Protein AF-A0A834B733-F1 (afdb_monomer_lite)

Organism: NCBI:txid89673

Secondary structure (DSSP, 8-state):
-HHHHHHHHHHHHHHTTSS-HHHHHHHHHHHHHHTTSS--HHHHHHTTT--SS-S----SHHHHHHHHHHHHHHHHHHHHHHHHTT-------S-------------------------------

InterPro domains:
  IPR010506 DMAP1-binding domain [PS51912] (1-98)

pLDDT: mean 73.65, std 24.55, range [32.41, 98.38]

Sequence (125 aa):
MALQQRWDQVEQDLADELITPQGHEKLLRALFEDAGYLKTPEESESAQQEGGVQGPVFETLESCNKAHKELSKEIKRLRSVLTQHGIPYSSPSETSSSEHLGSKTPTDRTAEQLPGNTGLLGNTL

Structure (mmCIF, N/CA/C/O backbone):
data_AF-A0A834B733-F1
#
_entry.id   AF-A0A834B733-F1
#
loop_
_atom_site.group_PDB
_atom_site.id
_atom_site.type_symbol
_atom_site.label_atom_id
_atom_site.label_alt_id
_atom_site.label_comp_id
_atom_site.label_asym_id
_atom_site.label_entity_id
_atom_site.label_seq_id
_atom_site.pdbx_PDB_ins_code
_atom_site.Cartn_x
_atom_site.Cartn_y
_atom_site.Cartn_z
_atom_site.occupancy
_atom_site.B_iso_or_equiv
_atom_site.auth_seq_id
_atom_site.auth_comp_id
_atom_site.auth_asym_id
_atom_site.auth_atom_id
_atom_site.pdbx_PDB_model_num
ATOM 1 N N . MET A 1 1 ? -9.695 -6.400 -18.396 1.00 63.16 1 MET A N 1
ATOM 2 C CA . MET A 1 1 ? -9.204 -7.017 -19.652 1.00 63.16 1 MET A CA 1
ATOM 3 C C . MET A 1 1 ? -8.218 -6.115 -20.395 1.00 63.16 1 MET A C 1
ATOM 5 O O . MET A 1 1 ? -7.207 -6.626 -20.840 1.00 63.16 1 MET A O 1
ATOM 9 N N . ALA A 1 2 ? -8.439 -4.795 -20.483 1.00 88.25 2 ALA A N 1
ATOM 10 C CA . ALA A 1 2 ? -7.531 -3.892 -21.208 1.00 88.25 2 ALA A CA 1
ATOM 11 C C . ALA A 1 2 ? -6.096 -3.822 -20.641 1.00 88.25 2 ALA A C 1
ATOM 13 O O . ALA A 1 2 ? -5.145 -3.734 -21.408 1.00 88.25 2 ALA A O 1
ATOM 14 N N . LEU A 1 3 ? -5.931 -3.893 -19.314 1.00 93.81 3 LEU A N 1
ATOM 15 C CA . LEU A 1 3 ? -4.609 -3.786 -18.688 1.00 93.81 3 LEU A CA 1
ATOM 16 C C . LEU A 1 3 ? -3.704 -4.983 -18.989 1.00 93.81 3 LEU A C 1
ATOM 18 O O . LEU A 1 3 ? -2.563 -4.791 -19.386 1.00 93.81 3 LEU A O 1
ATOM 22 N N . GLN A 1 4 ? -4.247 -6.196 -18.847 1.00 95.31 4 GLN A N 1
ATOM 23 C CA . GLN A 1 4 ? -3.545 -7.444 -19.149 1.00 95.31 4 GLN A CA 1
ATOM 24 C C . GLN A 1 4 ? -3.002 -7.420 -20.580 1.00 95.31 4 GLN A C 1
ATOM 26 O O . GLN A 1 4 ? -1.818 -7.606 -20.779 1.00 95.31 4 GLN A O 1
ATOM 31 N N . GLN A 1 5 ? -3.841 -7.068 -21.557 1.00 97.00 5 GLN A N 1
ATOM 32 C CA . GLN A 1 5 ? -3.437 -7.021 -22.965 1.00 97.00 5 GLN A CA 1
ATOM 33 C C . GLN A 1 5 ? -2.326 -6.001 -23.243 1.00 97.00 5 GLN A C 1
ATOM 35 O O . GLN A 1 5 ? -1.417 -6.277 -24.017 1.00 97.00 5 GLN A O 1
ATOM 40 N N . ARG A 1 6 ? -2.374 -4.823 -22.607 1.00 97.38 6 ARG A N 1
ATOM 41 C CA . ARG A 1 6 ? -1.297 -3.830 -22.730 1.00 97.38 6 ARG A CA 1
ATOM 42 C C . ARG A 1 6 ? 0.002 -4.318 -22.090 1.00 97.38 6 ARG A C 1
ATOM 44 O O . ARG A 1 6 ? 1.067 -4.017 -22.609 1.00 97.38 6 ARG A O 1
ATOM 51 N N . TRP A 1 7 ? -0.088 -5.037 -20.974 1.00 97.81 7 TRP A N 1
ATOM 52 C CA . TRP A 1 7 ? 1.080 -5.619 -20.323 1.00 97.81 7 TRP A CA 1
ATOM 53 C C . TRP A 1 7 ? 1.683 -6.737 -21.176 1.00 97.81 7 TRP A C 1
ATOM 55 O O . TRP A 1 7 ? 2.875 -6.688 -21.456 1.00 97.81 7 TRP A O 1
ATOM 65 N N . ASP A 1 8 ? 0.851 -7.656 -21.674 1.00 98.00 8 ASP A N 1
ATOM 66 C CA . ASP A 1 8 ? 1.267 -8.740 -22.567 1.00 98.00 8 ASP A CA 1
ATOM 67 C C . ASP A 1 8 ? 2.013 -8.180 -23.799 1.00 98.00 8 ASP A C 1
ATOM 69 O O . ASP A 1 8 ? 3.039 -8.722 -24.200 1.00 98.00 8 ASP A O 1
ATOM 73 N N . GLN A 1 9 ? 1.558 -7.049 -24.357 1.00 97.69 9 GLN A N 1
ATOM 74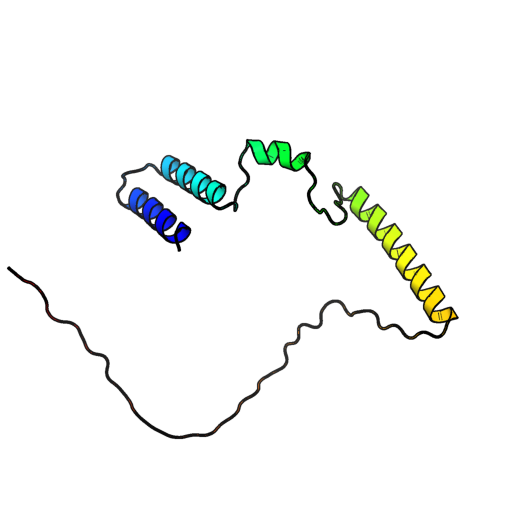 C CA . GLN A 1 9 ? 2.242 -6.375 -25.467 1.00 97.69 9 GLN A CA 1
ATOM 75 C C . GLN A 1 9 ? 3.620 -5.823 -25.075 1.00 97.69 9 GLN A C 1
ATOM 77 O O . GLN A 1 9 ? 4.573 -5.986 -25.826 1.00 97.69 9 GLN A O 1
ATOM 82 N N . VAL A 1 10 ? 3.748 -5.185 -23.907 1.00 97.81 10 VAL A N 1
ATOM 83 C CA . VAL A 1 10 ? 5.035 -4.643 -23.433 1.00 97.81 10 VAL A CA 1
ATOM 84 C C . VAL A 1 10 ? 6.046 -5.764 -23.161 1.00 97.81 10 VAL A C 1
ATOM 86 O O . VAL A 1 10 ? 7.233 -5.593 -23.436 1.00 97.81 10 VAL A O 1
ATOM 89 N N . GLU A 1 11 ? 5.589 -6.915 -22.658 1.00 98.00 11 GLU A N 1
ATOM 90 C CA . GLU A 1 11 ? 6.436 -8.106 -22.495 1.00 98.00 11 GLU A CA 1
ATOM 91 C C . GLU A 1 11 ? 6.879 -8.673 -23.848 1.00 98.00 11 GLU A C 1
ATOM 93 O O . GLU A 1 11 ? 8.050 -9.013 -24.025 1.00 98.00 11 GLU A O 1
ATOM 98 N N . GLN A 1 12 ? 5.966 -8.727 -24.821 1.00 98.38 12 GLN A N 1
ATOM 99 C CA . GLN A 1 12 ? 6.282 -9.174 -26.175 1.00 98.38 12 GLN A CA 1
ATOM 100 C C . GLN A 1 12 ? 7.293 -8.240 -26.858 1.00 98.38 12 GLN A C 1
ATOM 102 O O . GLN A 1 12 ? 8.266 -8.719 -27.431 1.00 98.38 12 GLN A O 1
ATOM 107 N N . ASP A 1 13 ? 7.131 -6.921 -26.729 1.00 98.25 13 ASP A N 1
ATOM 108 C CA . ASP A 1 13 ? 8.049 -5.934 -27.310 1.00 98.25 13 ASP A CA 1
ATOM 109 C C . ASP A 1 13 ? 9.476 -6.065 -26.746 1.00 98.25 13 ASP A C 1
ATOM 111 O O . ASP A 1 13 ? 10.453 -5.832 -27.462 1.00 98.25 13 ASP A O 1
ATOM 115 N N . LEU A 1 14 ? 9.615 -6.438 -25.465 1.00 98.00 14 LEU A N 1
ATOM 116 C CA . LEU A 1 14 ? 10.918 -6.730 -24.863 1.00 98.00 14 LEU A CA 1
ATOM 117 C C . LEU A 1 14 ? 11.498 -8.044 -25.402 1.00 98.00 14 LEU A C 1
ATOM 119 O O . LEU A 1 14 ? 12.690 -8.100 -25.703 1.00 98.00 14 LEU A O 1
ATOM 123 N N . ALA A 1 15 ? 10.671 -9.086 -25.526 1.00 97.81 15 ALA A N 1
ATOM 124 C CA . ALA A 1 15 ? 11.086 -10.386 -26.053 1.00 97.81 15 ALA A CA 1
ATOM 125 C C . ALA A 1 15 ? 11.532 -10.310 -27.522 1.00 97.81 15 ALA A C 1
ATOM 127 O O . ALA A 1 15 ? 12.488 -10.981 -27.907 1.00 97.81 15 ALA A O 1
ATOM 128 N N . ASP A 1 16 ? 10.882 -9.455 -28.311 1.00 98.25 16 ASP A N 1
ATOM 129 C CA . ASP A 1 16 ? 11.218 -9.185 -29.711 1.00 98.25 16 ASP A CA 1
ATOM 130 C C . ASP A 1 16 ? 12.376 -8.176 -29.866 1.00 98.25 16 ASP A C 1
ATOM 132 O O . ASP A 1 16 ? 12.689 -7.755 -30.981 1.00 98.25 16 ASP A O 1
ATOM 136 N N . GLU A 1 17 ? 13.008 -7.770 -28.756 1.00 96.50 17 GLU A N 1
ATOM 137 C CA . GLU A 1 17 ? 14.110 -6.798 -28.691 1.00 96.50 17 GLU A CA 1
ATOM 138 C C . GLU A 1 17 ? 13.777 -5.434 -29.336 1.00 96.50 17 GLU A C 1
ATOM 140 O O . GLU A 1 17 ? 14.665 -4.657 -29.699 1.00 96.50 17 GLU A O 1
ATOM 145 N N . LEU A 1 18 ? 12.486 -5.104 -29.454 1.00 98.19 18 LEU A N 1
ATOM 146 C CA . LEU A 1 18 ? 12.008 -3.832 -30.005 1.00 98.19 18 LEU A CA 1
ATOM 147 C C . LEU A 1 18 ? 12.210 -2.676 -29.024 1.00 98.19 18 LEU A C 1
ATOM 149 O O . LEU A 1 18 ? 12.293 -1.511 -29.426 1.00 98.19 18 LEU A O 1
ATOM 153 N N . ILE A 1 19 ? 12.306 -2.998 -27.734 1.00 97.81 19 ILE A N 1
ATOM 154 C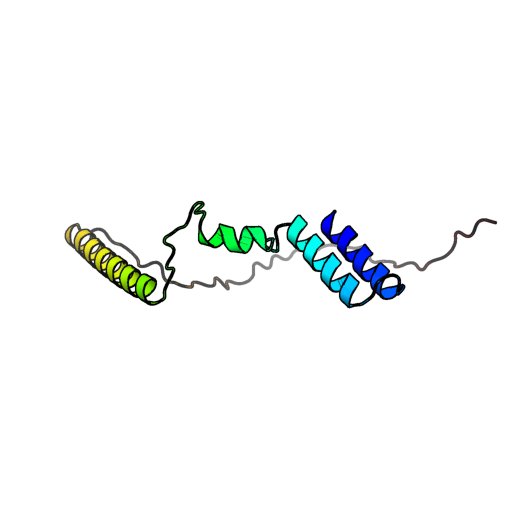 CA . ILE A 1 19 ? 12.609 -2.059 -26.660 1.00 97.81 19 ILE A CA 1
ATOM 155 C C . ILE A 1 19 ? 13.797 -2.544 -25.835 1.00 97.81 19 ILE A C 1
ATOM 157 O O . ILE A 1 19 ? 14.081 -3.732 -25.715 1.00 97.81 19 ILE A O 1
ATOM 161 N N . THR A 1 20 ? 14.492 -1.593 -25.218 1.00 98.19 20 THR A N 1
ATOM 162 C CA . THR A 1 20 ? 15.537 -1.906 -24.242 1.00 98.19 20 THR A CA 1
ATOM 163 C C . THR A 1 20 ? 14.913 -2.256 -22.886 1.00 98.19 20 THR A C 1
ATOM 165 O O . THR A 1 20 ? 13.792 -1.821 -22.606 1.00 98.19 20 THR A O 1
ATOM 168 N N . PRO A 1 21 ? 15.648 -2.930 -21.980 1.00 97.50 21 PRO A N 1
ATOM 169 C CA . PRO A 1 21 ? 15.190 -3.147 -20.604 1.00 97.50 21 PRO A CA 1
ATOM 170 C C . PRO A 1 21 ? 14.790 -1.843 -19.894 1.00 97.50 21 PRO A C 1
ATOM 172 O O . PRO A 1 21 ? 13.790 -1.781 -19.189 1.00 97.50 21 PRO A O 1
ATOM 175 N N . GLN A 1 22 ? 15.516 -0.753 -20.158 1.00 97.44 22 GLN A N 1
ATOM 176 C CA . GLN A 1 22 ? 15.167 0.573 -19.643 1.00 97.44 22 GLN A CA 1
ATOM 177 C C . GLN A 1 22 ? 13.845 1.103 -20.234 1.00 97.44 22 GLN A C 1
ATOM 179 O O . GLN A 1 22 ? 13.065 1.760 -19.543 1.00 97.44 22 GLN A O 1
ATOM 184 N N . GLY A 1 23 ? 13.592 0.843 -21.520 1.00 97.56 23 GLY A N 1
ATOM 185 C CA . GLY A 1 23 ? 12.328 1.174 -22.176 1.00 97.56 23 GLY A CA 1
ATOM 186 C C . GLY A 1 23 ? 11.152 0.395 -21.587 1.00 97.56 23 GLY A C 1
ATOM 187 O O . GLY A 1 23 ? 10.106 0.987 -21.326 1.00 97.56 23 GLY A O 1
ATOM 188 N N . HIS A 1 24 ? 11.352 -0.893 -21.302 1.00 98.12 24 HIS A N 1
ATOM 189 C CA . HIS A 1 24 ? 10.374 -1.762 -20.641 1.00 98.12 24 HIS A CA 1
ATOM 190 C C . HIS A 1 24 ? 9.973 -1.229 -19.263 1.00 98.12 24 HIS A C 1
ATOM 192 O O . HIS A 1 24 ? 8.788 -0.992 -19.028 1.00 98.12 24 HIS A O 1
ATOM 198 N N . GLU A 1 25 ? 10.940 -0.906 -18.400 1.00 97.31 25 GLU A N 1
ATOM 199 C CA . GLU A 1 25 ? 10.659 -0.333 -17.076 1.00 97.31 25 GLU A CA 1
ATOM 200 C C . GLU A 1 25 ? 9.839 0.965 -17.157 1.00 97.31 25 GLU A C 1
ATOM 202 O O . GLU A 1 25 ? 8.918 1.189 -16.364 1.00 97.31 25 GLU A O 1
ATOM 207 N N . LYS A 1 26 ? 10.148 1.827 -18.134 1.00 97.12 26 LYS A N 1
ATOM 208 C CA . LYS A 1 26 ? 9.422 3.085 -18.347 1.00 97.12 26 LYS A CA 1
ATOM 209 C C . LYS A 1 26 ? 7.978 2.841 -18.797 1.00 97.12 26 LYS A C 1
ATOM 211 O O . LYS A 1 26 ? 7.072 3.514 -18.307 1.00 97.12 26 LYS A O 1
ATOM 216 N N . LEU A 1 27 ? 7.763 1.902 -19.718 1.00 96.88 27 LEU A N 1
ATOM 217 C CA . LEU A 1 27 ? 6.432 1.557 -20.224 1.00 96.88 27 LEU A CA 1
ATOM 218 C C . LEU A 1 27 ? 5.572 0.890 -19.146 1.00 96.88 27 LEU A C 1
ATOM 220 O O . LEU A 1 27 ? 4.407 1.254 -19.000 1.00 96.88 27 LEU A O 1
ATOM 224 N N . LEU A 1 28 ? 6.148 -0.013 -18.345 1.00 96.50 28 LEU A N 1
ATOM 225 C CA . LEU A 1 28 ? 5.459 -0.618 -17.204 1.00 96.50 28 LEU A CA 1
ATOM 226 C C . LEU A 1 28 ? 5.040 0.424 -16.168 1.00 96.50 28 LEU A C 1
ATOM 228 O O . LEU A 1 28 ? 3.908 0.393 -15.687 1.00 96.50 28 LEU A O 1
ATOM 232 N N . ARG A 1 29 ? 5.929 1.370 -15.845 1.00 95.00 29 ARG A N 1
ATOM 233 C CA . ARG A 1 29 ? 5.611 2.462 -14.920 1.00 95.00 29 ARG A CA 1
ATOM 234 C C . ARG A 1 29 ? 4.405 3.265 -15.403 1.00 95.00 29 ARG A C 1
ATOM 236 O O . ARG A 1 29 ? 3.441 3.389 -14.656 1.00 95.00 29 ARG A O 1
ATOM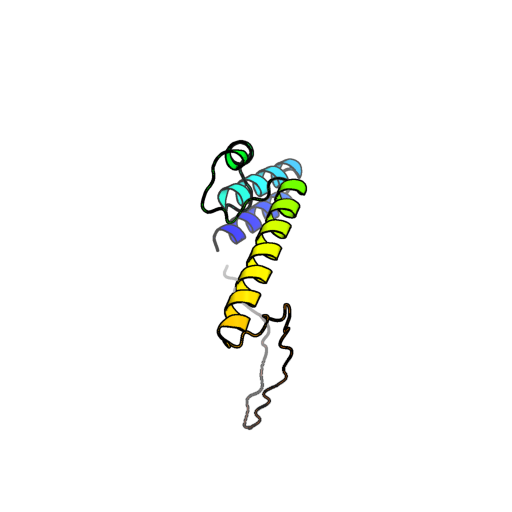 243 N N . ALA A 1 30 ? 4.424 3.727 -16.653 1.00 95.19 30 ALA A N 1
ATOM 244 C CA . ALA A 1 30 ? 3.308 4.472 -17.235 1.00 95.19 30 ALA A CA 1
ATOM 245 C C . ALA A 1 30 ? 2.006 3.650 -17.255 1.00 95.19 30 ALA A C 1
ATOM 247 O O . ALA A 1 30 ? 0.940 4.158 -16.927 1.00 95.19 30 ALA A O 1
ATOM 248 N N . LEU A 1 31 ? 2.084 2.357 -17.579 1.00 95.56 31 LEU A N 1
ATOM 249 C CA . LEU A 1 31 ? 0.930 1.458 -17.608 1.00 95.56 31 LEU A CA 1
ATOM 250 C C . LEU A 1 31 ? 0.277 1.293 -16.228 1.00 95.56 31 LEU A C 1
ATOM 252 O O . LEU A 1 31 ? -0.951 1.255 -16.129 1.00 95.56 31 LEU A O 1
ATOM 256 N N . PHE A 1 32 ? 1.078 1.205 -15.167 1.00 94.00 32 PHE A N 1
ATOM 257 C CA . PHE A 1 32 ? 0.565 1.110 -13.803 1.00 94.00 32 PHE A CA 1
ATOM 258 C C . PHE A 1 32 ? 0.115 2.456 -13.230 1.00 94.00 32 PHE A C 1
ATOM 260 O O . PHE A 1 32 ? -0.818 2.468 -12.428 1.00 94.00 32 PHE A O 1
ATOM 267 N N . GLU A 1 33 ? 0.711 3.570 -13.654 1.00 94.31 33 GLU A N 1
ATOM 268 C CA . GLU A 1 33 ? 0.213 4.921 -13.363 1.00 94.31 33 GLU A CA 1
ATOM 269 C C . GLU A 1 33 ? -1.161 5.150 -14.020 1.00 94.31 33 GLU A C 1
ATOM 271 O O . GLU A 1 33 ? -2.118 5.481 -13.323 1.00 94.31 33 GLU A O 1
ATOM 276 N N . ASP A 1 34 ? -1.315 4.847 -15.317 1.00 91.94 34 ASP A N 1
ATOM 277 C CA . ASP A 1 34 ? -2.595 4.930 -16.048 1.00 91.94 34 ASP A CA 1
ATOM 278 C C . ASP A 1 34 ? -3.705 4.094 -15.390 1.00 91.94 34 ASP A C 1
ATOM 280 O O . ASP A 1 34 ? -4.884 4.448 -15.416 1.00 91.94 34 ASP A O 1
ATOM 284 N N . ALA A 1 35 ? -3.333 2.935 -14.841 1.00 92.44 35 ALA A N 1
ATOM 285 C CA . ALA A 1 35 ? -4.251 2.023 -14.171 1.00 92.44 35 ALA A CA 1
ATOM 286 C C . ALA A 1 35 ? -4.513 2.388 -12.698 1.00 92.44 35 ALA A C 1
ATOM 288 O O . ALA A 1 35 ? -5.321 1.724 -12.047 1.00 92.44 35 ALA A O 1
ATOM 289 N N . GLY A 1 36 ? -3.850 3.423 -12.172 1.00 89.75 36 GLY A N 1
ATOM 290 C CA . GLY A 1 36 ? -4.007 3.904 -10.799 1.00 89.75 36 GLY A CA 1
ATOM 291 C C . GLY A 1 36 ? -3.328 3.039 -9.733 1.00 89.75 36 GLY A C 1
ATOM 292 O O . GLY A 1 36 ? -3.605 3.206 -8.546 1.00 89.75 36 GLY A O 1
ATOM 293 N N . TYR A 1 37 ? -2.450 2.113 -10.127 1.00 90.75 37 TYR A N 1
ATOM 294 C CA . TYR A 1 37 ? -1.660 1.300 -9.195 1.00 90.75 37 TYR A CA 1
ATOM 295 C C . TYR A 1 37 ? -0.428 2.039 -8.671 1.00 90.75 37 TYR A C 1
ATOM 297 O O . TYR A 1 37 ? 0.032 1.753 -7.566 1.00 90.75 37 TYR A O 1
ATOM 305 N N . LEU A 1 38 ? 0.102 2.985 -9.448 1.00 89.75 38 LEU A N 1
ATOM 306 C CA . LEU A 1 38 ? 1.198 3.860 -9.047 1.00 89.75 38 LEU A CA 1
ATOM 307 C C . LEU A 1 38 ? 0.724 5.313 -9.047 1.00 89.75 38 LEU A C 1
ATOM 309 O O . LEU A 1 38 ? -0.076 5.716 -9.887 1.00 89.75 38 LEU A O 1
ATOM 313 N N . LYS A 1 39 ? 1.228 6.098 -8.094 1.00 86.69 39 LYS A N 1
ATOM 314 C CA . LYS A 1 39 ? 1.055 7.551 -8.099 1.00 86.69 39 LYS A CA 1
ATOM 315 C C . LYS A 1 39 ? 2.012 8.155 -9.109 1.00 86.69 39 LYS A C 1
ATOM 317 O O . LYS A 1 39 ? 3.179 7.762 -9.151 1.00 86.69 39 LYS A O 1
ATOM 322 N N . THR A 1 40 ? 1.518 9.111 -9.891 1.00 79.56 40 THR A N 1
ATOM 323 C CA . THR A 1 40 ? 2.415 9.911 -10.726 1.00 79.56 40 THR A CA 1
ATOM 324 C C . THR A 1 40 ? 3.357 10.703 -9.814 1.00 79.56 40 THR A C 1
ATOM 326 O O . THR A 1 40 ? 2.967 11.033 -8.691 1.00 79.56 40 THR A O 1
ATOM 329 N N . PRO A 1 41 ? 4.584 11.025 -10.255 1.00 73.38 41 PRO A N 1
ATOM 330 C CA . PRO A 1 41 ? 5.527 11.813 -9.460 1.00 73.38 41 PRO A CA 1
ATOM 331 C C . PRO A 1 41 ? 4.909 13.104 -8.891 1.00 73.38 41 PRO A C 1
ATOM 333 O O . PRO A 1 41 ? 5.093 13.417 -7.717 1.00 73.38 41 PRO A O 1
ATOM 336 N N . GLU A 1 42 ? 4.082 13.778 -9.691 1.00 63.97 42 GLU A N 1
ATOM 337 C CA . GLU A 1 42 ? 3.326 14.982 -9.321 1.00 63.97 42 GLU A CA 1
ATOM 338 C C . GLU A 1 42 ? 2.267 14.696 -8.235 1.00 63.97 42 GLU A C 1
ATOM 340 O O . GLU A 1 42 ? 2.084 15.468 -7.292 1.00 63.97 42 GLU A O 1
ATOM 345 N N . GLU A 1 43 ? 1.582 13.551 -8.328 1.00 59.22 43 GLU A N 1
ATOM 346 C CA . GLU A 1 43 ? 0.569 13.121 -7.361 1.00 59.22 43 GLU A CA 1
ATOM 347 C C . GLU A 1 43 ? 1.191 12.619 -6.053 1.00 59.22 43 GLU A C 1
ATOM 349 O O . GLU A 1 43 ? 0.578 12.729 -5.000 1.00 59.22 43 GLU A O 1
ATOM 354 N N . SER A 1 44 ? 2.423 12.103 -6.068 1.00 58.59 44 SER A N 1
ATOM 355 C CA . SER A 1 44 ? 3.144 11.765 -4.834 1.00 58.59 44 SER A CA 1
ATOM 356 C C . SER A 1 44 ? 3.536 12.994 -4.009 1.00 58.59 44 SER A C 1
ATOM 358 O O . SER A 1 44 ? 3.565 12.903 -2.782 1.00 58.59 44 SER A O 1
ATOM 360 N N . GLU A 1 45 ? 3.782 14.139 -4.650 1.00 54.31 45 GLU A N 1
ATOM 361 C CA . GLU A 1 45 ? 4.062 15.407 -3.962 1.00 54.31 45 GLU A CA 1
ATOM 362 C C . GLU A 1 45 ? 2.778 16.061 -3.423 1.00 54.31 45 GLU A C 1
ATOM 364 O O . GLU A 1 45 ? 2.770 16.626 -2.328 1.00 54.31 45 GLU A O 1
ATOM 369 N N . SER A 1 46 ? 1.660 15.920 -4.140 1.00 51.03 46 SER A N 1
ATOM 370 C CA . SER A 1 46 ? 0.352 16.468 -3.744 1.00 51.03 46 SER A CA 1
ATOM 371 C C . SER A 1 46 ? -0.466 15.544 -2.823 1.00 51.03 46 SER A C 1
ATOM 373 O O . SER A 1 46 ? -1.237 16.033 -1.997 1.00 51.03 46 SER A O 1
ATOM 375 N N . ALA A 1 47 ? -0.231 14.227 -2.826 1.00 50.81 47 ALA A N 1
ATOM 376 C CA . ALA A 1 47 ? -0.826 13.280 -1.871 1.00 50.81 47 ALA A CA 1
ATOM 377 C C . ALA A 1 47 ? -0.303 13.452 -0.432 1.00 50.81 47 ALA A C 1
ATOM 379 O O . ALA A 1 47 ? -0.923 12.954 0.507 1.00 50.81 47 ALA A O 1
ATOM 380 N N . GLN A 1 48 ? 0.802 14.179 -0.230 1.00 51.59 48 GLN A N 1
ATOM 381 C CA . GLN A 1 48 ? 1.187 14.652 1.104 1.00 51.59 48 GLN A CA 1
ATOM 382 C C . GLN A 1 48 ? 0.306 15.812 1.601 1.00 51.59 48 GLN A C 1
ATOM 384 O O . GLN A 1 48 ? 0.335 16.110 2.792 1.00 51.59 48 GLN A O 1
ATOM 389 N N . GLN A 1 49 ? -0.465 16.469 0.728 1.00 48.53 49 GLN A N 1
ATOM 390 C CA . GLN A 1 49 ? -1.206 17.692 1.052 1.00 48.53 49 GLN A CA 1
ATOM 391 C C . GLN A 1 49 ? -2.730 17.576 0.906 1.00 48.53 49 GLN A C 1
ATOM 393 O O . GLN A 1 49 ? -3.443 18.282 1.619 1.00 48.53 49 GLN A O 1
ATOM 398 N N . GLU A 1 50 ? -3.264 16.689 0.063 1.00 46.47 50 GLU A N 1
ATOM 399 C CA . GLU A 1 50 ? -4.712 16.618 -0.173 1.00 46.47 50 GLU A CA 1
ATOM 400 C C . GLU A 1 50 ? -5.376 15.402 0.481 1.00 46.47 50 GLU A C 1
ATOM 402 O O . GLU A 1 50 ? -5.338 14.264 0.014 1.00 46.47 50 GLU A O 1
ATOM 407 N N . GLY A 1 51 ? -6.030 15.684 1.608 1.00 53.22 51 GLY A N 1
ATOM 408 C CA . GLY A 1 51 ? -6.914 14.765 2.299 1.00 53.22 51 GLY A CA 1
ATOM 409 C C . GLY A 1 51 ? -8.163 14.409 1.489 1.00 53.22 51 GLY A C 1
ATOM 410 O O . GLY A 1 51 ? -8.887 15.271 0.997 1.00 53.22 51 GLY A O 1
ATOM 411 N N . GLY A 1 52 ? -8.477 13.116 1.471 1.00 41.47 52 GLY A N 1
ATOM 412 C CA . GLY A 1 52 ? -9.763 12.576 1.046 1.00 41.47 52 GLY A CA 1
ATOM 413 C C . GLY A 1 52 ? -10.101 11.346 1.881 1.00 41.47 52 GLY A C 1
ATOM 414 O O . GLY A 1 52 ? -9.494 10.297 1.712 1.00 41.47 52 GLY A O 1
ATOM 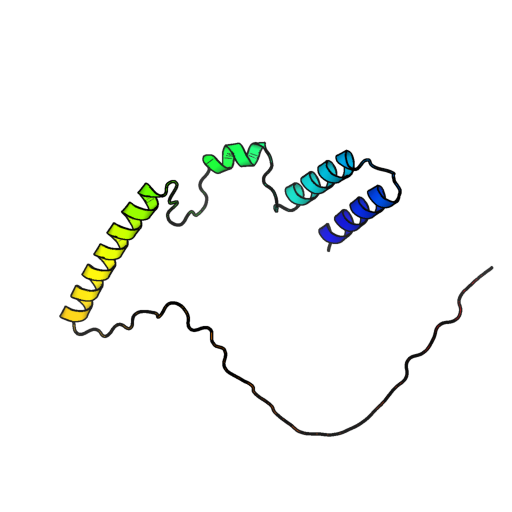415 N N . VAL A 1 53 ? -11.050 11.504 2.812 1.00 50.16 53 VAL A N 1
ATOM 416 C CA . VAL A 1 53 ? -11.603 10.467 3.712 1.00 50.16 53 VAL A CA 1
ATOM 417 C C . VAL A 1 53 ? -10.540 9.697 4.495 1.00 50.16 53 VAL A C 1
ATOM 419 O O . VAL A 1 53 ? -10.489 8.469 4.498 1.00 50.16 53 VAL A O 1
ATOM 422 N N . GLN A 1 54 ? -9.686 10.423 5.207 1.00 49.84 54 GLN A N 1
ATOM 423 C CA . GLN A 1 54 ? -8.787 9.755 6.124 1.00 49.84 54 GLN A CA 1
ATOM 424 C C . GLN A 1 54 ? -9.486 9.524 7.470 1.00 49.84 54 GLN A C 1
ATOM 426 O O . GLN A 1 54 ? -9.722 10.449 8.250 1.00 49.84 54 GLN A O 1
ATOM 431 N N . GLY A 1 55 ? -9.778 8.252 7.762 1.00 58.56 55 GLY A N 1
ATOM 432 C CA . GLY A 1 55 ? -9.701 7.780 9.145 1.00 58.56 55 GLY A CA 1
ATOM 433 C C . GLY A 1 55 ? -8.366 8.233 9.756 1.00 58.56 55 GLY A C 1
ATOM 434 O O . GLY A 1 55 ? -7.433 8.510 9.006 1.00 58.56 55 GLY A O 1
ATOM 435 N N . PRO A 1 56 ? -8.274 8.387 11.085 1.00 57.81 56 PRO A N 1
ATOM 436 C CA . PRO A 1 56 ? -7.242 9.205 11.719 1.00 57.81 56 PRO A CA 1
ATOM 437 C C . PRO A 1 56 ? -5.842 8.876 11.184 1.00 57.81 56 PRO A C 1
ATOM 439 O O . PRO A 1 56 ? -5.309 7.795 11.429 1.00 57.81 56 PRO A O 1
ATOM 442 N N . VAL A 1 57 ? -5.279 9.819 10.420 1.00 58.34 57 VAL A N 1
ATOM 443 C CA . VAL A 1 57 ? -3.935 9.728 9.844 1.00 58.34 57 VAL A CA 1
ATOM 444 C C . VAL A 1 57 ? -2.972 9.911 10.980 1.00 58.34 57 VAL A C 1
ATOM 446 O O . VAL A 1 57 ? -2.781 11.014 11.493 1.00 58.34 57 VAL A O 1
ATOM 449 N N . PHE A 1 58 ? -2.379 8.819 11.419 1.00 60.75 58 PHE A N 1
ATOM 450 C CA . PHE A 1 58 ? -1.257 8.923 12.321 1.00 60.75 58 PHE A CA 1
ATOM 451 C C . PHE A 1 58 ? -0.007 9.155 11.481 1.00 60.75 58 PHE A C 1
ATOM 453 O O . PHE A 1 58 ? 0.697 8.215 11.132 1.00 60.75 58 PHE A O 1
ATOM 460 N N . GLU A 1 59 ? 0.239 10.420 11.131 1.00 67.50 59 GLU A N 1
ATOM 461 C CA . GLU A 1 59 ? 1.385 10.852 10.313 1.00 67.50 59 GLU A CA 1
ATOM 462 C C . GLU A 1 59 ? 2.734 10.484 10.951 1.00 67.50 59 GLU A C 1
ATOM 464 O O . GLU A 1 59 ? 3.744 10.337 10.267 1.00 67.50 59 GLU A O 1
ATOM 469 N N . THR A 1 60 ? 2.760 10.290 12.273 1.00 83.69 60 THR A N 1
ATOM 470 C CA . THR A 1 60 ? 3.953 9.871 13.019 1.00 83.69 60 THR A CA 1
ATOM 471 C C . THR A 1 60 ? 3.638 8.787 14.048 1.00 83.69 60 THR A C 1
ATOM 473 O O . THR A 1 60 ? 2.534 8.725 14.598 1.00 83.69 60 THR A O 1
ATOM 476 N N . LEU A 1 61 ? 4.638 7.970 14.398 1.00 88.31 61 LEU A N 1
ATOM 477 C CA . LEU A 1 61 ? 4.526 6.976 15.475 1.00 88.31 61 LEU A CA 1
ATOM 478 C C . LEU A 1 61 ? 4.090 7.612 16.806 1.00 88.31 61 LEU A C 1
ATOM 480 O O . LEU A 1 61 ? 3.314 7.023 17.560 1.00 88.31 61 LEU A O 1
ATOM 484 N N . GLU A 1 62 ? 4.556 8.830 17.084 1.00 88.88 62 GLU A N 1
ATOM 485 C CA . GLU A 1 62 ? 4.160 9.589 18.269 1.00 88.88 62 GLU A CA 1
ATOM 486 C C . GLU A 1 62 ? 2.666 9.940 18.244 1.00 88.88 62 GLU A C 1
ATOM 488 O O . GLU A 1 62 ? 1.962 9.703 19.231 1.00 88.88 62 GLU A O 1
ATOM 493 N N . SER A 1 63 ? 2.154 10.428 17.107 1.00 89.31 63 SER A N 1
ATOM 494 C CA . SER A 1 63 ? 0.726 10.722 16.935 1.00 89.31 63 SER A CA 1
ATOM 495 C C . SER A 1 63 ? -0.143 9.466 17.089 1.00 89.31 63 SER A C 1
ATOM 497 O O . SER A 1 63 ? -1.149 9.502 17.804 1.00 89.31 63 SER A O 1
ATOM 499 N N . CYS A 1 64 ? 0.306 8.329 16.541 1.00 89.38 64 CYS A N 1
ATOM 500 C CA . CYS A 1 64 ? -0.347 7.029 16.698 1.00 89.38 64 CYS A CA 1
ATOM 501 C C . CYS A 1 64 ? -0.406 6.615 18.170 1.00 89.38 64 CYS A C 1
ATOM 503 O O . CYS A 1 64 ? -1.454 6.215 18.678 1.00 89.38 64 CYS A O 1
ATOM 505 N N . ASN A 1 65 ? 0.716 6.734 18.884 1.00 92.25 65 ASN A N 1
ATOM 506 C CA . ASN A 1 65 ? 0.801 6.355 20.290 1.00 92.25 65 ASN A CA 1
ATOM 507 C C . ASN A 1 65 ? -0.113 7.224 21.164 1.00 92.25 65 ASN A C 1
ATOM 509 O O . ASN A 1 65 ? -0.804 6.713 22.051 1.00 92.25 65 ASN A O 1
ATOM 513 N N . LYS A 1 66 ? -0.147 8.534 20.895 1.00 94.50 66 LYS A N 1
ATOM 514 C CA . LYS A 1 66 ? -1.021 9.481 21.591 1.00 94.50 66 LYS A CA 1
ATOM 515 C C . LYS A 1 66 ? -2.492 9.133 21.377 1.00 94.50 66 LYS A C 1
ATOM 517 O O . LYS A 1 66 ? -3.232 9.014 22.351 1.00 94.50 66 LYS A O 1
ATOM 522 N N . ALA A 1 67 ? -2.907 8.912 20.137 1.00 93.19 67 ALA A N 1
ATOM 523 C CA . ALA A 1 67 ? -4.290 8.573 19.837 1.00 93.19 67 ALA A CA 1
ATOM 524 C C . ALA A 1 67 ? -4.702 7.209 20.396 1.00 93.19 67 ALA A C 1
ATOM 526 O O . ALA A 1 67 ? -5.785 7.084 20.960 1.00 93.19 67 ALA A O 1
ATOM 527 N N . HIS A 1 68 ? -3.817 6.211 20.338 1.00 94.38 68 HIS A N 1
ATOM 528 C CA . HIS A 1 68 ? -4.057 4.913 20.961 1.00 94.38 68 HIS A CA 1
ATOM 529 C C . HIS A 1 68 ? -4.294 5.041 22.474 1.00 94.38 68 HIS A C 1
ATOM 531 O O . HIS A 1 68 ? -5.199 4.405 23.022 1.00 94.38 68 HIS A O 1
ATOM 537 N N . LYS A 1 69 ? -3.521 5.892 23.165 1.00 96.38 69 LYS A N 1
ATOM 538 C CA . LYS A 1 69 ? -3.720 6.177 24.595 1.00 96.38 69 LYS A CA 1
ATOM 539 C C . LYS A 1 69 ? -5.077 6.823 24.866 1.00 96.38 69 LYS A C 1
ATOM 541 O O . LYS A 1 69 ? -5.754 6.398 25.800 1.00 96.38 69 LYS A O 1
ATOM 546 N N . GLU A 1 70 ? -5.477 7.813 24.073 1.00 97.00 70 GLU A N 1
ATOM 547 C CA . GLU A 1 70 ? -6.776 8.479 24.234 1.00 97.00 70 GLU A CA 1
ATOM 548 C C . GLU A 1 70 ? -7.945 7.528 23.947 1.00 97.00 70 GLU A C 1
ATOM 550 O O . GLU A 1 70 ? -8.848 7.401 24.774 1.00 97.00 70 GLU A O 1
ATOM 555 N N . LEU A 1 71 ? -7.877 6.753 22.862 1.00 96.69 71 LEU A N 1
ATOM 556 C CA . LEU A 1 71 ? -8.886 5.743 22.545 1.00 96.69 71 LEU A CA 1
ATOM 557 C C . LEU A 1 71 ? -8.985 4.676 23.646 1.00 96.69 71 LEU A C 1
ATOM 559 O O . LEU A 1 71 ? -10.078 4.309 24.073 1.00 96.69 71 LEU A O 1
ATOM 563 N N . SER A 1 72 ? -7.846 4.225 24.177 1.00 96.19 72 SER A N 1
ATOM 564 C CA . SER A 1 72 ? -7.804 3.271 25.291 1.00 96.19 72 SER A CA 1
ATOM 565 C C . SER A 1 72 ? -8.456 3.820 26.563 1.00 96.19 72 SER A C 1
ATOM 567 O O . SER A 1 72 ? -9.126 3.076 27.284 1.00 96.19 72 SER A O 1
ATOM 569 N N . LYS A 1 73 ? -8.264 5.111 26.870 1.00 97.69 73 LYS A N 1
ATOM 570 C CA . LYS A 1 73 ? -8.936 5.767 28.002 1.00 97.69 73 LYS A CA 1
ATOM 571 C C . LYS A 1 73 ? -10.442 5.826 27.777 1.00 97.69 73 LYS A C 1
ATOM 573 O O . LYS A 1 73 ? -11.197 5.493 28.688 1.00 97.69 73 LYS A O 1
ATOM 578 N N . GLU A 1 74 ? -10.865 6.185 26.572 1.00 97.44 74 GLU A N 1
ATOM 579 C CA . GLU A 1 74 ? -12.280 6.306 26.240 1.00 97.44 74 GLU A CA 1
ATOM 580 C C . GLU A 1 74 ? -13.000 4.953 26.300 1.00 97.44 74 GLU A C 1
ATOM 582 O O . GLU A 1 74 ? -14.049 4.838 26.930 1.00 97.44 74 GLU A O 1
ATOM 587 N N . ILE A 1 75 ? -12.387 3.885 25.781 1.00 96.25 75 ILE A N 1
ATOM 588 C CA . ILE A 1 75 ? -12.915 2.518 25.909 1.00 96.25 75 ILE A CA 1
ATOM 589 C C . ILE A 1 75 ? -13.089 2.130 27.384 1.00 96.25 75 ILE A C 1
ATOM 591 O O . ILE A 1 75 ? -14.115 1.557 27.753 1.00 96.25 75 ILE A O 1
ATOM 595 N N . LYS A 1 76 ? -12.119 2.444 28.254 1.00 96.12 76 LYS A N 1
ATOM 596 C CA . LYS A 1 76 ? -12.237 2.172 29.700 1.00 96.12 76 LYS A CA 1
ATOM 597 C C . LYS A 1 76 ? -13.383 2.960 30.333 1.00 96.12 76 LYS A C 1
ATOM 599 O O . LYS A 1 76 ? -14.140 2.395 31.122 1.00 96.12 76 LYS A O 1
ATOM 604 N N . ARG A 1 77 ? -13.533 4.238 29.973 1.00 97.38 77 ARG A N 1
ATOM 605 C CA . ARG A 1 77 ? -14.623 5.097 30.450 1.00 97.38 77 ARG A CA 1
ATOM 606 C C . ARG A 1 77 ? -15.984 4.535 30.036 1.00 97.38 77 ARG A C 1
ATOM 608 O O . ARG A 1 77 ? -16.850 4.366 30.889 1.00 97.38 77 ARG A O 1
ATOM 615 N N . LEU A 1 78 ? -16.149 4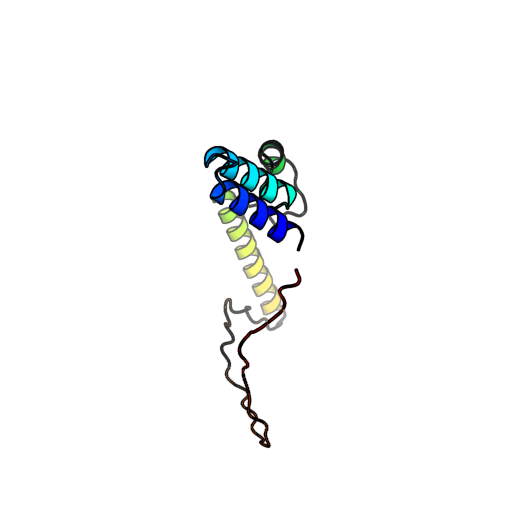.183 28.762 1.00 96.25 78 LEU A N 1
ATOM 616 C CA . LEU A 1 78 ? -17.379 3.595 28.230 1.00 96.25 78 LEU A CA 1
ATOM 617 C C . LEU A 1 78 ? -17.710 2.260 28.902 1.00 96.25 78 LEU A C 1
ATOM 619 O O . LEU A 1 78 ? -18.842 2.062 29.333 1.00 96.25 78 LEU A O 1
ATOM 623 N N . ARG A 1 79 ? -16.722 1.375 29.080 1.00 94.81 79 ARG A N 1
ATOM 624 C CA . ARG A 1 79 ? -16.908 0.111 29.814 1.00 94.81 79 ARG A CA 1
ATOM 625 C C . ARG A 1 79 ? -17.377 0.339 31.252 1.00 94.81 79 ARG A C 1
ATOM 627 O O . ARG A 1 79 ? -18.254 -0.385 31.716 1.00 94.81 79 ARG A O 1
ATOM 634 N N . SER A 1 80 ? -16.833 1.345 31.939 1.00 95.38 80 SER A N 1
ATOM 635 C CA . SER A 1 80 ? -17.271 1.720 33.290 1.00 95.38 80 SER A CA 1
ATOM 636 C C . SER A 1 80 ? -18.741 2.147 33.309 1.00 95.38 80 SER A C 1
ATOM 638 O O . SER A 1 80 ? -19.517 1.646 34.120 1.00 95.38 80 SER A O 1
ATOM 640 N N . VAL A 1 81 ? -19.150 2.995 32.360 1.00 96.88 81 VAL A N 1
ATOM 641 C CA . VAL A 1 81 ? -20.545 3.442 32.218 1.00 96.88 81 VAL A CA 1
ATOM 642 C C . VAL A 1 81 ? -21.480 2.262 31.934 1.00 96.88 81 VAL A C 1
ATOM 644 O O . VAL A 1 81 ? -22.487 2.104 32.616 1.00 96.88 81 VAL A O 1
ATOM 647 N N . LEU A 1 82 ? -21.137 1.389 30.983 1.00 96.06 82 LEU A N 1
ATOM 648 C CA . LEU A 1 82 ? -21.947 0.203 30.673 1.00 96.06 82 LEU A CA 1
ATOM 649 C C . LEU A 1 82 ? -22.096 -0.717 31.891 1.00 96.06 82 LEU A C 1
ATOM 651 O O . LEU A 1 82 ? -23.198 -1.172 32.184 1.00 96.06 82 LEU A O 1
ATOM 655 N N . THR A 1 83 ? -21.009 -0.924 32.639 1.00 94.00 83 THR A N 1
ATOM 656 C CA . THR A 1 83 ? -21.021 -1.723 33.874 1.00 94.00 83 THR A CA 1
ATOM 657 C C . THR A 1 83 ? -21.917 -1.089 34.937 1.00 94.00 83 THR A C 1
ATOM 659 O O . THR A 1 83 ? -22.708 -1.788 35.564 1.00 94.00 83 THR A O 1
ATOM 662 N N . GLN A 1 84 ? -21.847 0.235 35.109 1.00 95.88 84 GLN A N 1
ATOM 663 C CA . GLN A 1 84 ? -22.693 0.977 36.048 1.00 95.88 84 GLN A CA 1
ATOM 664 C C . GLN A 1 84 ? -24.187 0.850 35.715 1.00 95.88 84 GLN A C 1
ATOM 666 O O . GLN A 1 84 ? -25.010 0.795 36.626 1.00 95.88 84 GLN A O 1
ATOM 671 N N . HIS A 1 85 ? -24.536 0.763 34.430 1.00 96.94 85 HIS A N 1
ATOM 672 C CA . HIS A 1 85 ? -25.913 0.576 33.970 1.00 96.94 85 HIS A CA 1
ATOM 673 C C . HIS A 1 85 ? -26.321 -0.898 33.793 1.00 96.94 85 HIS A C 1
ATOM 675 O O . HIS A 1 85 ? -27.428 -1.165 33.332 1.00 96.94 85 HIS A O 1
ATOM 681 N N . GLY A 1 86 ? -25.460 -1.857 34.155 1.00 94.06 86 GLY A N 1
ATOM 682 C CA . GLY A 1 86 ? -25.755 -3.289 34.046 1.00 94.06 86 GLY A CA 1
ATOM 683 C C . GLY A 1 86 ? -25.895 -3.795 32.606 1.00 94.06 86 GLY A C 1
ATOM 684 O O . GLY A 1 86 ? -26.571 -4.796 32.375 1.00 94.06 86 GLY A O 1
ATOM 685 N N . ILE A 1 87 ? -25.285 -3.111 31.635 1.00 94.31 87 ILE A N 1
ATOM 686 C CA . ILE A 1 87 ? -25.363 -3.467 30.215 1.00 94.31 87 ILE A CA 1
ATOM 687 C C . ILE A 1 87 ? -24.216 -4.435 29.884 1.00 94.31 87 ILE A C 1
ATOM 689 O O . ILE A 1 87 ? -23.048 -4.037 29.954 1.00 94.31 87 ILE A O 1
ATOM 693 N N . PRO A 1 88 ? -24.504 -5.697 29.514 1.00 87.75 88 PRO A N 1
ATOM 694 C CA . PRO A 1 88 ? -23.466 -6.652 29.147 1.00 87.75 88 PRO A CA 1
ATOM 695 C C . PRO A 1 88 ? -22.817 -6.265 27.811 1.00 87.75 88 PRO A C 1
ATOM 697 O O . PRO A 1 88 ? -23.503 -5.938 26.844 1.00 87.75 88 PRO A O 1
ATOM 700 N N . TYR A 1 89 ? -21.486 -6.336 27.744 1.00 83.81 89 TYR A N 1
ATOM 701 C CA . TYR A 1 89 ? -20.712 -6.094 26.524 1.00 83.81 89 TYR A CA 1
ATOM 702 C C . TYR A 1 89 ? -19.585 -7.124 26.404 1.00 83.81 89 TYR A C 1
ATOM 704 O O . TYR A 1 89 ? -18.731 -7.225 27.286 1.00 83.81 89 TYR A O 1
ATOM 712 N N . SER A 1 90 ? -19.564 -7.880 25.307 1.00 79.00 90 SER A N 1
ATOM 713 C CA . SER A 1 90 ? -18.449 -8.759 24.950 1.00 79.00 90 SER A CA 1
ATOM 714 C C . SER A 1 90 ? -17.377 -7.954 24.222 1.00 79.00 90 SER A C 1
ATOM 716 O O . SER A 1 90 ? -17.678 -7.266 23.247 1.00 79.00 90 SER A O 1
ATOM 718 N N . SER A 1 91 ? -16.114 -8.062 24.638 1.00 71.94 91 SER A N 1
ATOM 719 C CA . SER A 1 91 ? -15.014 -7.599 23.791 1.00 71.94 91 SER A CA 1
ATOM 720 C C . SER A 1 91 ? -15.046 -8.391 22.482 1.00 71.94 91 SER A C 1
ATOM 722 O O . SER A 1 91 ? -15.020 -9.623 22.563 1.00 71.94 91 SER A O 1
ATOM 724 N N . PRO A 1 92 ? -15.087 -7.747 21.300 1.00 60.28 92 PRO A N 1
ATOM 725 C CA . PRO A 1 92 ? -14.813 -8.466 20.069 1.00 60.28 92 PRO A CA 1
ATOM 726 C C . PRO A 1 92 ? -13.403 -9.036 20.217 1.00 60.28 92 PRO A C 1
ATOM 728 O O . PRO A 1 92 ? -12.441 -8.292 20.400 1.00 60.28 92 PRO A O 1
ATOM 731 N N . SER A 1 93 ? -13.300 -10.361 20.271 1.00 52.19 93 SER A N 1
ATOM 732 C CA . SER A 1 93 ? -12.013 -11.034 20.192 1.00 52.19 93 SER A CA 1
ATOM 733 C C . SER A 1 93 ? -11.445 -10.690 18.821 1.00 52.19 93 SER A C 1
ATOM 735 O O . SER A 1 93 ? -12.045 -10.991 17.790 1.00 52.19 93 SER A O 1
ATOM 737 N N . GLU A 1 94 ? -10.303 -10.012 18.810 1.00 52.56 94 GLU A N 1
ATOM 738 C CA . GLU A 1 94 ? -9.459 -9.980 17.628 1.00 52.56 94 GLU A CA 1
ATOM 739 C C . GLU A 1 94 ? -9.128 -11.444 17.290 1.00 52.56 94 GLU A C 1
ATOM 741 O O . GLU A 1 94 ? -8.770 -12.231 18.168 1.00 52.56 94 GLU A O 1
ATOM 746 N N . THR A 1 95 ? -9.336 -11.822 16.028 1.00 47.22 95 THR A N 1
ATOM 747 C CA . THR A 1 95 ? -9.098 -13.155 15.445 1.00 47.22 95 THR A CA 1
ATOM 748 C C . THR A 1 95 ? -9.965 -14.311 15.973 1.00 47.22 95 THR A C 1
ATOM 750 O O . THR A 1 95 ? -9.553 -15.114 16.801 1.00 47.22 95 THR A O 1
ATOM 753 N N . SER A 1 96 ? -11.136 -14.502 15.361 1.00 38.47 96 SER A N 1
ATOM 754 C CA . SER A 1 96 ? -11.631 -15.859 15.103 1.00 38.47 96 SER A CA 1
ATOM 755 C C . SER A 1 96 ? -11.462 -16.124 13.611 1.00 38.47 96 SER A C 1
ATOM 757 O O . SER A 1 96 ? -12.336 -15.829 12.799 1.00 38.47 96 SER A O 1
ATOM 759 N N . SER A 1 97 ? -10.271 -16.610 13.248 1.00 48.75 97 SER A N 1
ATOM 760 C CA . SER A 1 97 ? -10.086 -17.354 12.005 1.00 48.75 97 SER A CA 1
ATOM 761 C C . SER A 1 97 ? -11.034 -18.546 12.083 1.00 48.75 97 SER A C 1
ATOM 763 O O . SER A 1 97 ? -10.809 -19.475 12.859 1.00 48.75 97 SER A O 1
ATOM 765 N N . SER A 1 98 ? -12.151 -18.473 11.362 1.00 43.75 98 SER A N 1
ATOM 766 C CA . SER A 1 98 ? -13.078 -19.591 11.243 1.00 43.75 98 SER A CA 1
ATOM 767 C C . SER A 1 98 ? -12.491 -20.593 10.253 1.00 43.75 98 SER A C 1
ATOM 769 O O . SER A 1 98 ? -12.900 -20.685 9.101 1.00 43.75 98 SER A O 1
ATOM 771 N N . GLU A 1 99 ? -11.510 -21.364 10.714 1.00 45.62 99 GLU A N 1
ATOM 772 C CA . GLU A 1 99 ? -11.360 -22.728 10.230 1.00 45.62 99 GLU A CA 1
ATOM 773 C C . GLU A 1 99 ? -12.461 -23.560 10.894 1.00 45.62 99 GLU A C 1
ATOM 775 O O . GLU A 1 99 ? -12.314 -24.079 11.999 1.00 45.62 99 GLU A O 1
ATOM 780 N N . HIS A 1 100 ? -13.604 -23.667 10.217 1.00 35.94 100 HIS A N 1
ATOM 781 C CA . HIS A 1 100 ? -14.574 -24.722 10.481 1.00 35.94 100 HIS A CA 1
ATOM 782 C C . HIS A 1 100 ? -14.990 -25.392 9.170 1.00 35.94 100 HIS A C 1
ATOM 784 O O . HIS A 1 100 ? -15.950 -25.011 8.510 1.00 35.94 100 HIS A O 1
ATOM 790 N N . LEU A 1 101 ? -14.197 -26.400 8.806 1.00 36.53 101 LEU A N 1
ATOM 791 C CA . LEU A 1 101 ? -14.665 -27.758 8.525 1.00 36.53 101 LEU A CA 1
ATOM 792 C C . LEU A 1 101 ? -15.987 -27.899 7.747 1.00 36.53 101 LEU A C 1
ATOM 794 O O . LEU A 1 101 ? -17.079 -27.911 8.299 1.00 36.53 101 LEU A O 1
ATOM 798 N N . GLY A 1 102 ? -15.825 -28.210 6.462 1.00 40.62 102 GLY A N 1
ATOM 799 C CA . GLY A 1 102 ? -16.277 -29.491 5.917 1.00 40.62 102 GLY A CA 1
ATOM 800 C C . GLY 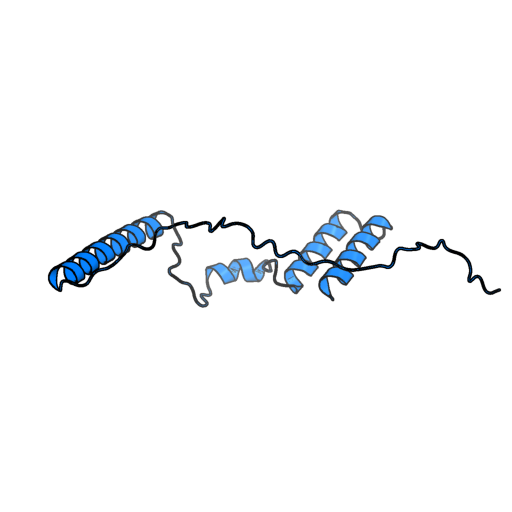A 1 102 ? -17.771 -29.801 5.992 1.00 40.62 102 GLY A C 1
ATOM 801 O O . GLY A 1 102 ? -18.202 -30.582 6.833 1.00 40.62 102 GLY A O 1
ATOM 802 N N . SER A 1 103 ? -18.525 -29.358 4.989 1.00 34.72 103 SER A N 1
ATOM 803 C CA . SER A 1 103 ? -19.787 -30.000 4.602 1.00 34.72 103 SER A CA 1
ATOM 804 C C . SER A 1 103 ? -19.531 -30.912 3.401 1.00 34.72 103 SER A C 1
ATOM 806 O O . SER A 1 103 ? -19.540 -30.500 2.244 1.00 34.72 103 SER A O 1
ATOM 808 N N . LYS A 1 104 ? -19.256 -32.185 3.698 1.00 41.59 104 LYS A N 1
ATOM 809 C CA . LYS A 1 104 ? -19.380 -33.286 2.740 1.00 41.59 104 LYS A CA 1
ATOM 810 C C . LYS A 1 104 ? -20.871 -33.578 2.577 1.00 41.59 104 LYS A C 1
ATOM 812 O O . LYS A 1 104 ? -21.533 -33.846 3.575 1.00 41.59 104 LYS A O 1
ATOM 817 N N . THR A 1 105 ? -21.361 -33.629 1.344 1.00 35.28 105 THR A N 1
ATOM 818 C CA . THR A 1 105 ? -22.632 -34.301 1.036 1.00 35.28 105 THR A CA 1
ATOM 819 C C . THR A 1 105 ? -22.382 -35.302 -0.093 1.00 35.28 105 THR A C 1
ATOM 821 O O . THR A 1 105 ? -21.890 -34.891 -1.143 1.00 35.28 105 THR A O 1
ATOM 824 N N . PRO A 1 106 ? -22.651 -36.605 0.106 1.00 42.28 106 PRO A N 1
ATOM 825 C CA . PRO A 1 106 ? -22.594 -37.620 -0.938 1.00 42.28 106 PRO A CA 1
ATOM 826 C C . PRO A 1 106 ? -23.989 -37.871 -1.526 1.00 42.28 106 PRO A C 1
ATOM 828 O O . PRO A 1 106 ? -24.969 -37.824 -0.787 1.00 42.28 106 PRO A O 1
ATOM 831 N N . THR A 1 107 ? -24.059 -38.162 -2.828 1.00 32.41 107 THR A N 1
ATOM 832 C CA . THR A 1 107 ? -25.006 -39.049 -3.560 1.00 32.41 107 THR A CA 1
ATOM 833 C C . THR A 1 107 ? -24.786 -38.722 -5.043 1.00 32.41 107 THR A C 1
ATOM 835 O O . THR A 1 107 ? -25.125 -37.634 -5.488 1.00 32.41 107 THR A O 1
ATOM 838 N N . ASP A 1 108 ? -23.886 -39.426 -5.723 1.00 33.47 108 ASP A N 1
ATOM 839 C CA . ASP A 1 108 ? -24.081 -40.711 -6.418 1.00 33.47 108 ASP A CA 1
ATOM 840 C C . ASP A 1 108 ? -24.932 -40.611 -7.700 1.00 33.47 108 ASP A C 1
ATOM 842 O O . ASP A 1 108 ? -26.062 -40.129 -7.686 1.00 33.47 108 ASP A O 1
ATOM 846 N N . ARG A 1 109 ? -24.347 -41.207 -8.748 1.00 33.28 109 ARG A N 1
ATOM 847 C CA . ARG A 1 109 ? -24.834 -41.544 -10.098 1.00 33.28 109 ARG A CA 1
ATOM 848 C C . ARG A 1 109 ? -24.797 -40.468 -11.183 1.00 33.28 109 ARG A C 1
ATOM 850 O O . ARG A 1 109 ? -25.304 -39.377 -10.994 1.00 33.28 109 ARG A O 1
ATOM 857 N N . THR A 1 110 ? -24.308 -40.715 -12.400 1.00 32.69 110 THR A N 1
ATOM 858 C CA . THR A 1 110 ? -23.602 -41.838 -13.058 1.00 32.69 110 THR A CA 1
ATOM 859 C C . THR A 1 110 ? -23.202 -41.311 -14.448 1.00 32.69 110 THR A C 1
ATOM 861 O O . THR A 1 110 ? -24.053 -40.691 -15.068 1.00 32.69 110 THR A O 1
ATOM 864 N N . ALA A 1 111 ? -21.973 -41.622 -14.902 1.00 36.84 111 ALA A N 1
ATOM 865 C CA . ALA A 1 111 ? -21.459 -41.680 -16.293 1.00 36.84 111 ALA A CA 1
ATOM 866 C C . ALA A 1 111 ? -21.679 -40.443 -17.206 1.00 36.84 111 ALA A C 1
ATOM 868 O O . ALA A 1 111 ? -22.770 -39.921 -17.326 1.00 36.84 111 ALA A O 1
ATOM 869 N N . GLU A 1 112 ? -20.684 -39.911 -17.911 1.00 44.62 112 GLU A N 1
ATOM 870 C CA . GLU A 1 112 ? -19.881 -40.630 -18.900 1.00 44.62 112 GLU A CA 1
ATOM 871 C C . GLU A 1 112 ? -18.426 -40.143 -18.954 1.00 44.62 112 GLU A C 1
ATOM 873 O O . GLU A 1 112 ? -18.102 -38.966 -18.798 1.00 44.62 112 GLU A O 1
ATOM 878 N N . GLN A 1 113 ? -17.544 -41.112 -19.178 1.00 38.03 113 GLN A N 1
ATOM 879 C CA . GLN A 1 113 ? -16.134 -40.937 -19.479 1.00 38.03 113 GLN A CA 1
ATOM 880 C C . GLN A 1 113 ? -15.933 -40.589 -20.962 1.00 38.03 113 GLN A C 1
ATOM 882 O O . GLN A 1 113 ? -16.360 -41.361 -21.815 1.00 38.03 113 GLN A O 1
ATOM 887 N N . LEU A 1 114 ? -15.076 -39.578 -21.186 1.00 41.47 114 LEU A N 1
ATOM 888 C CA . LEU A 1 114 ? -14.073 -39.471 -22.270 1.00 41.47 114 LEU A CA 1
ATOM 889 C C . LEU A 1 114 ? -14.612 -39.151 -23.687 1.00 41.47 114 LEU A C 1
ATOM 891 O O . LEU A 1 114 ? -15.792 -39.363 -23.931 1.00 41.47 114 LEU A O 1
ATOM 895 N N . PRO A 1 115 ? -13.786 -38.667 -24.650 1.00 46.88 115 PRO A N 1
ATOM 896 C CA . PRO A 1 115 ? -12.315 -38.651 -24.685 1.00 46.88 115 PRO A CA 1
ATOM 897 C C . PRO A 1 115 ? -11.655 -37.331 -25.133 1.00 46.88 115 PRO A C 1
ATOM 899 O O . PRO A 1 115 ? -12.224 -36.519 -25.855 1.00 46.88 115 PRO A O 1
ATOM 902 N N . GLY A 1 116 ? -10.382 -37.172 -24.757 1.00 45.72 116 GLY A N 1
ATOM 903 C CA . GLY A 1 116 ? -9.479 -36.235 -25.416 1.00 45.72 116 GLY A CA 1
ATOM 904 C C . GLY A 1 116 ? -9.178 -36.664 -26.856 1.00 45.72 116 GLY A C 1
ATOM 905 O O . GLY A 1 116 ? -8.937 -37.835 -27.138 1.00 45.72 116 GLY A O 1
ATOM 906 N N . ASN A 1 117 ? -9.174 -35.686 -27.746 1.00 43.03 117 ASN A N 1
ATOM 907 C CA . ASN A 1 117 ? -8.761 -35.743 -29.142 1.00 43.03 117 ASN A CA 1
ATOM 908 C C . ASN A 1 117 ? -7.908 -34.483 -29.373 1.00 43.03 117 ASN A C 1
ATOM 910 O O . ASN A 1 117 ? -8.368 -33.365 -29.182 1.00 43.03 117 ASN A O 1
ATOM 914 N N . THR A 1 118 ? -6.581 -34.600 -29.472 1.00 42.16 118 THR A N 1
ATOM 915 C CA . THR A 1 118 ? -5.825 -34.944 -30.693 1.00 42.16 118 THR A CA 1
ATOM 916 C C . THR A 1 118 ? -6.179 -34.014 -31.856 1.00 42.16 118 THR A C 1
ATOM 918 O O . THR A 1 118 ? -7.323 -33.978 -32.293 1.00 42.16 118 THR A O 1
ATOM 921 N N . GLY A 1 119 ? -5.171 -33.266 -32.324 1.00 39.56 119 GLY A N 1
ATOM 922 C CA . GLY A 1 119 ? -5.270 -32.285 -33.407 1.00 39.56 119 GLY A CA 1
ATOM 923 C C . GLY A 1 119 ? -5.473 -32.854 -34.819 1.00 39.56 119 GLY A C 1
ATOM 924 O O . GLY A 1 119 ? -5.893 -33.998 -34.973 1.00 39.56 119 GLY A O 1
ATOM 925 N N . LEU A 1 120 ? -5.084 -32.025 -35.808 1.00 39.62 120 LEU A N 1
ATOM 926 C CA . LEU A 1 120 ? -5.315 -32.080 -37.274 1.00 39.62 120 LEU A CA 1
ATOM 927 C C . LEU A 1 120 ? -6.673 -31.470 -37.695 1.00 39.62 120 LEU A C 1
ATOM 929 O O . LEU A 1 120 ? -7.678 -31.750 -37.064 1.00 39.62 120 LEU A O 1
ATOM 933 N N . LEU A 1 121 ? -6.842 -30.661 -38.749 1.00 43.03 121 LEU A N 1
ATOM 934 C CA . LEU A 1 121 ? -6.011 -30.171 -39.859 1.00 43.03 121 LEU A CA 1
ATOM 935 C C . LEU A 1 121 ? -6.734 -28.923 -40.417 1.00 43.03 121 LEU A C 1
ATOM 937 O O . LEU A 1 121 ? -7.963 -28.922 -40.474 1.00 43.03 121 LEU A O 1
ATOM 941 N N . GLY A 1 122 ? -6.013 -27.895 -40.872 1.00 34.25 122 GLY A N 1
ATOM 942 C CA . GLY A 1 122 ? -6.633 -26.771 -41.580 1.00 34.25 122 GLY A CA 1
ATOM 943 C C . GLY A 1 122 ? -5.662 -25.871 -42.342 1.00 34.25 122 GLY A C 1
ATOM 944 O O . GLY A 1 122 ? -5.768 -24.656 -42.234 1.00 34.25 122 GLY A O 1
ATOM 945 N N . ASN A 1 123 ? -4.720 -26.438 -43.103 1.00 39.84 123 ASN A N 1
ATOM 946 C CA . ASN A 1 123 ? -3.984 -25.671 -44.109 1.00 39.84 123 ASN A CA 1
ATOM 947 C C . ASN A 1 123 ? -4.855 -25.562 -45.363 1.00 39.84 123 ASN A C 1
ATOM 949 O O . ASN A 1 123 ? -5.297 -26.572 -45.909 1.00 39.84 123 ASN A O 1
ATOM 953 N N . THR A 1 124 ? -5.082 -24.329 -45.803 1.00 42.53 124 THR A N 1
ATOM 954 C CA . THR A 1 124 ? -5.613 -24.006 -47.128 1.00 42.53 124 THR A CA 1
ATOM 955 C C . THR A 1 124 ? -4.483 -23.335 -47.904 1.00 42.53 124 THR A C 1
ATOM 957 O O . THR A 1 124 ? -3.847 -22.441 -47.344 1.00 42.53 124 THR A O 1
ATOM 960 N N . LEU A 1 125 ? -4.336 -23.752 -49.170 1.00 44.81 125 LEU A N 1
ATOM 961 C CA . LEU A 1 125 ? -3.408 -23.319 -50.233 1.00 44.81 125 LEU A CA 1
ATOM 962 C C . LEU A 1 125 ? -2.103 -24.115 -50.355 1.00 44.81 125 LEU A C 1
ATOM 964 O O . LEU A 1 125 ? -1.247 -24.047 -49.449 1.00 44.81 125 LEU A O 1
#

Foldseek 3Di:
DVLVVQLVVLVVCVVVVVDDPVRSVVSVQVSCCVVVNDPDPVRVVCVVPDDDDDDDDCVDPVSVVVVVVVVVVVVVVVVVVCVVVVHDDDDPPDDPPPPDDDDDDDDDDDDDDDDDDDDDDDDDD

Radius of gyration: 29.33 Å; chains: 1; bounding box: 42×60×86 Å